Protein AF-A0AAJ2U551-F1 (afdb_monomer)

Nearest PDB structures (foldseek):
  4m7s-assembly1_A  TM=7.781E-01  e=1.326E-03  Niallia circulans
  6b4c-assembly9_I  TM=8.152E-01  e=1.025E-02  Trichoderma virens Gv29-8
  4m7t-assembly1_A  TM=7.606E-01  e=4.348E-03  Niallia circulans
  6b4c-assembly5_E  TM=8.221E-01  e=1.627E-02  Trichoderma virens Gv29-8
  6b4c-assembly12_L  TM=8.058E-01  e=2.118E-02  Trichoderma virens Gv29-8

Radius of gyration: 16.08 Å; Cα contacts (8 Å, |Δi|>4): 98; chains: 1; bounding box: 33×32×57 Å

Structure (mmCIF, N/CA/C/O backbone):
data_AF-A0AAJ2U551-F1
#
_entry.id   AF-A0AAJ2U551-F1
#
loop_
_atom_site.group_PDB
_atom_site.id
_atom_site.type_symbol
_atom_site.label_atom_id
_atom_site.label_alt_id
_atom_site.label_comp_id
_atom_site.label_asym_id
_atom_site.label_entity_id
_atom_site.label_seq_id
_atom_site.pdbx_PDB_ins_code
_atom_site.Cartn_x
_atom_site.Cartn_y
_atom_site.Cartn_z
_atom_site.occupancy
_atom_site.B_iso_or_equiv
_atom_site.auth_seq_id
_atom_site.auth_comp_id
_atom_site.auth_asym_id
_atom_site.auth_atom_id
_atom_site.pdbx_PDB_model_num
ATOM 1 N N . MET A 1 1 ? 23.346 11.329 5.311 1.00 39.72 1 MET A N 1
ATOM 2 C CA . MET A 1 1 ? 22.101 11.320 4.514 1.00 39.72 1 MET A CA 1
ATOM 3 C C . MET A 1 1 ? 21.252 10.153 4.999 1.00 39.72 1 MET A C 1
ATOM 5 O O . MET A 1 1 ? 21.512 9.039 4.576 1.00 39.72 1 MET A O 1
ATOM 9 N N . GLN A 1 2 ? 20.340 10.337 5.959 1.00 42.59 2 GLN A N 1
ATOM 10 C CA . GLN A 1 2 ? 19.511 9.212 6.425 1.00 42.59 2 GLN A CA 1
ATOM 11 C C . GLN A 1 2 ? 18.215 9.706 7.082 1.00 42.59 2 GLN A C 1
ATOM 13 O O . GLN A 1 2 ? 18.014 9.588 8.279 1.00 42.59 2 GLN A O 1
ATOM 18 N N . ASN A 1 3 ? 17.332 10.294 6.273 1.00 49.78 3 ASN A N 1
ATOM 19 C CA . ASN A 1 3 ? 15.921 10.471 6.626 1.00 49.78 3 ASN A CA 1
ATO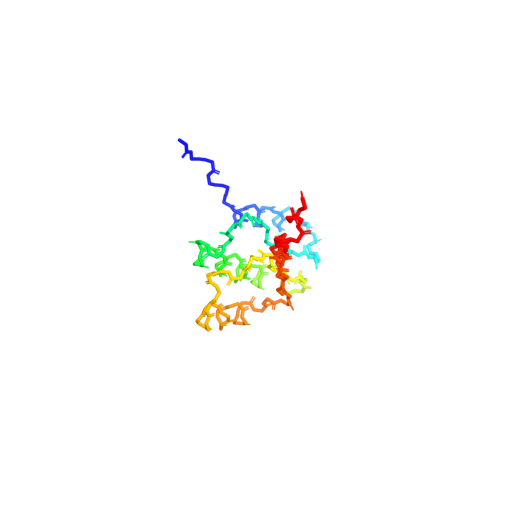M 20 C C . ASN A 1 3 ? 15.120 9.336 5.963 1.00 49.78 3 ASN A C 1
ATOM 22 O O . ASN A 1 3 ? 14.286 9.596 5.097 1.00 49.78 3 ASN A O 1
ATOM 26 N N . LYS A 1 4 ? 15.413 8.066 6.296 1.00 57.69 4 LYS A N 1
ATOM 27 C CA . LYS A 1 4 ? 14.533 6.953 5.897 1.00 57.69 4 LYS A CA 1
ATOM 28 C C . LYS A 1 4 ? 13.314 7.045 6.815 1.00 57.69 4 LYS A C 1
ATOM 30 O O . LYS A 1 4 ? 13.391 6.653 7.975 1.00 57.69 4 LYS A O 1
ATOM 35 N N . LYS A 1 5 ? 12.233 7.670 6.337 1.00 65.44 5 LYS A N 1
ATOM 36 C CA . LYS A 1 5 ? 10.962 7.712 7.072 1.00 65.44 5 LYS A CA 1
ATOM 37 C C . LYS A 1 5 ? 10.478 6.280 7.274 1.00 65.44 5 LYS A C 1
ATOM 39 O O . LYS A 1 5 ? 10.402 5.521 6.309 1.00 65.44 5 LYS A O 1
ATOM 44 N N . ASN A 1 6 ? 10.188 5.914 8.517 1.00 80.56 6 ASN A N 1
ATOM 45 C CA . ASN A 1 6 ? 9.672 4.595 8.845 1.00 80.56 6 ASN A CA 1
ATOM 46 C C . ASN A 1 6 ? 8.146 4.614 8.715 1.00 80.56 6 ASN A C 1
ATOM 48 O O . ASN A 1 6 ? 7.431 4.760 9.700 1.00 80.56 6 ASN A O 1
ATOM 52 N N . VAL A 1 7 ? 7.665 4.465 7.480 1.00 83.31 7 VAL A N 1
ATOM 53 C CA . VAL A 1 7 ? 6.233 4.522 7.139 1.00 83.31 7 VAL A CA 1
ATOM 54 C C . VAL A 1 7 ? 5.376 3.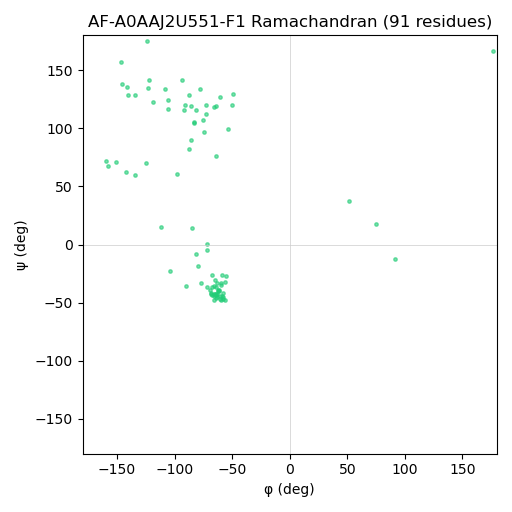531 7.936 1.00 83.31 7 VAL A C 1
ATOM 56 O O . VAL A 1 7 ? 4.209 3.803 8.204 1.00 83.31 7 VAL A O 1
ATOM 59 N N . ASN A 1 8 ? 5.968 2.421 8.387 1.00 86.12 8 ASN A N 1
ATOM 60 C CA . ASN A 1 8 ? 5.304 1.436 9.239 1.00 86.12 8 ASN A CA 1
ATOM 61 C C . ASN A 1 8 ? 5.037 1.987 10.647 1.00 86.12 8 ASN A C 1
ATOM 63 O O . ASN A 1 8 ? 3.982 1.733 11.230 1.00 86.12 8 ASN A O 1
ATOM 67 N N . GLN A 1 9 ? 5.978 2.758 11.202 1.00 86.62 9 GLN A N 1
ATOM 68 C CA . GLN A 1 9 ? 5.768 3.450 12.475 1.00 86.62 9 GLN A CA 1
ATOM 69 C C . GLN A 1 9 ? 4.736 4.568 12.339 1.00 86.62 9 GLN A C 1
ATOM 71 O O . GLN A 1 9 ? 3.870 4.671 13.203 1.00 86.62 9 GLN A O 1
ATOM 76 N N . ASP A 1 10 ? 4.776 5.345 11.253 1.00 87.62 10 ASP A N 1
ATOM 77 C CA . ASP A 1 10 ? 3.772 6.383 10.986 1.00 87.62 10 ASP A CA 1
ATOM 78 C C . ASP A 1 10 ? 2.351 5.789 10.927 1.00 87.62 10 ASP A C 1
ATOM 80 O O . ASP A 1 10 ? 1.444 6.298 11.588 1.00 87.62 10 ASP A O 1
ATOM 84 N N . LEU A 1 11 ? 2.160 4.673 10.207 1.00 88.12 11 LEU A N 1
ATOM 85 C CA . LEU A 1 11 ? 0.872 3.976 10.137 1.00 88.12 11 LEU A CA 1
ATOM 86 C C . LEU A 1 11 ? 0.396 3.518 11.523 1.00 88.12 11 LEU A C 1
ATOM 88 O O . LEU A 1 11 ? -0.740 3.794 11.904 1.00 88.12 11 LEU A O 1
ATOM 92 N N . ARG A 1 12 ? 1.274 2.880 12.307 1.00 90.38 12 ARG A N 1
ATOM 93 C CA . ARG A 1 12 ? 0.957 2.461 13.682 1.00 90.38 12 ARG A CA 1
ATOM 94 C C . ARG A 1 12 ? 0.544 3.636 14.555 1.00 90.38 12 ARG A C 1
ATOM 96 O O . ARG A 1 12 ? -0.443 3.533 15.271 1.00 90.38 12 ARG A O 1
ATOM 103 N N . SER A 1 13 ? 1.269 4.750 14.488 1.00 90.19 13 SER A N 1
ATOM 104 C CA . SER A 1 13 ? 0.946 5.942 15.271 1.00 90.19 13 SER A CA 1
ATOM 105 C C . SER A 1 13 ? -0.401 6.551 14.889 1.00 90.19 13 SER A C 1
ATOM 107 O O . SER A 1 13 ? -1.108 7.020 15.774 1.00 90.19 13 SER A O 1
ATOM 109 N N . LEU A 1 14 ? -0.784 6.536 13.609 1.00 89.00 14 LEU A N 1
ATOM 110 C CA . LEU A 1 14 ? -2.102 7.014 13.173 1.00 89.00 14 LEU A CA 1
ATOM 111 C C . LEU A 1 14 ? -3.232 6.129 13.712 1.00 89.00 14 LEU A C 1
ATOM 113 O O . LEU A 1 14 ? -4.227 6.643 14.221 1.00 89.00 14 LEU A O 1
ATOM 117 N N . VAL A 1 15 ? -3.056 4.809 13.641 1.00 89.00 15 VAL A N 1
ATOM 118 C CA . VAL A 1 15 ? -4.035 3.842 14.156 1.00 89.00 15 VAL A CA 1
ATOM 119 C C . VAL A 1 15 ? -4.155 3.938 15.681 1.00 89.00 15 VAL A C 1
ATOM 121 O O . VAL A 1 15 ? -5.267 3.976 16.200 1.00 89.00 15 VAL A O 1
ATOM 124 N N . ASP A 1 16 ? -3.035 4.068 16.400 1.00 90.25 16 ASP A N 1
ATOM 125 C CA . ASP A 1 16 ? -3.000 4.232 17.864 1.00 90.25 16 ASP A CA 1
ATOM 126 C C . ASP A 1 16 ? -3.683 5.530 18.330 1.00 90.25 16 ASP A C 1
ATOM 128 O O . ASP A 1 16 ? -4.364 5.560 19.353 1.00 90.25 16 ASP A O 1
ATOM 132 N N . GLN A 1 17 ? -3.605 6.591 17.523 1.00 91.56 17 GLN A N 1
ATOM 133 C CA . GLN A 1 17 ? -4.339 7.842 17.748 1.00 91.56 17 GLN A CA 1
ATOM 134 C C . GLN A 1 17 ? -5.854 7.722 17.488 1.00 91.56 17 GLN A C 1
ATOM 136 O O . GLN A 1 17 ? -6.579 8.708 17.635 1.00 91.56 17 GLN A O 1
ATOM 141 N N . GLY A 1 18 ? -6.351 6.543 17.100 1.00 88.38 18 GLY A N 1
ATOM 142 C CA . GLY A 1 18 ? -7.761 6.295 16.802 1.00 88.38 18 GLY A CA 1
ATOM 143 C C . GLY A 1 18 ? -8.217 6.874 15.462 1.00 88.38 18 GLY A C 1
ATOM 144 O O . GLY A 1 18 ? -9.418 7.047 15.243 1.00 88.38 18 GLY A O 1
ATOM 145 N N . VAL A 1 19 ? -7.286 7.202 14.559 1.00 89.88 19 VAL A N 1
ATOM 146 C CA . VAL A 1 19 ? -7.629 7.711 13.228 1.00 89.88 19 VAL A CA 1
ATOM 147 C C . VAL A 1 19 ? -8.188 6.564 12.393 1.00 89.88 19 VAL A C 1
ATOM 149 O O . VAL A 1 19 ? -7.505 5.579 12.122 1.00 89.88 19 VAL A O 1
ATOM 152 N N . THR A 1 20 ? -9.430 6.703 11.934 1.00 86.81 20 THR A N 1
ATOM 153 C CA . THR A 1 20 ? -10.024 5.754 10.988 1.00 86.81 20 THR A CA 1
ATOM 154 C C . THR A 1 20 ? -9.457 5.993 9.593 1.00 86.81 20 THR A C 1
ATOM 156 O O . THR A 1 20 ? -9.789 6.976 8.928 1.00 86.81 20 THR A O 1
ATOM 159 N N . LEU A 1 21 ? -8.591 5.089 9.144 1.00 90.06 21 LEU A N 1
ATOM 160 C CA . LEU A 1 21 ? -8.006 5.125 7.809 1.00 90.06 21 LEU A CA 1
ATOM 161 C C . LEU A 1 21 ? -8.886 4.307 6.865 1.00 90.06 21 LEU A C 1
ATOM 163 O O . LEU A 1 21 ? -9.098 3.123 7.083 1.00 90.06 21 LEU A O 1
ATOM 167 N N . THR A 1 22 ? -9.410 4.947 5.821 1.00 92.19 22 THR A N 1
ATOM 168 C CA . THR A 1 22 ? -10.249 4.278 4.808 1.00 92.19 22 THR A CA 1
ATOM 169 C C . THR A 1 22 ? -9.505 4.016 3.506 1.00 92.19 22 THR A C 1
ATOM 171 O O . THR A 1 22 ? -9.905 3.151 2.738 1.00 92.19 22 THR A O 1
ATOM 174 N N . HIS A 1 23 ? -8.443 4.777 3.234 1.00 93.62 23 HIS A N 1
ATOM 175 C CA . HIS A 1 23 ? -7.647 4.667 2.017 1.00 93.62 23 HIS A CA 1
ATOM 176 C C . HIS A 1 23 ? -6.173 4.846 2.360 1.00 93.62 23 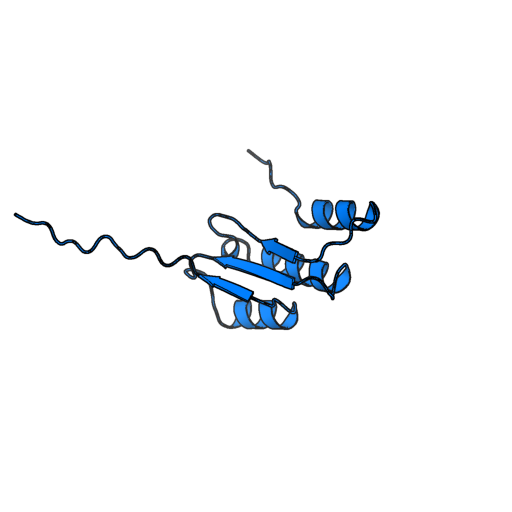HIS A C 1
ATOM 178 O O . HIS A 1 23 ? -5.788 5.842 2.977 1.00 93.62 23 HIS A O 1
ATOM 184 N N . LEU A 1 24 ? -5.348 3.904 1.917 1.00 92.62 24 LEU A N 1
ATOM 185 C CA . LEU A 1 24 ? -3.903 3.925 2.083 1.00 92.62 24 LEU A CA 1
ATOM 186 C C . LEU A 1 24 ? -3.230 3.846 0.723 1.00 92.62 24 LEU A C 1
ATOM 188 O O . LEU A 1 24 ? -3.599 3.039 -0.126 1.00 92.62 24 LEU A O 1
ATOM 192 N N . ALA A 1 25 ? -2.223 4.685 0.509 1.00 91.06 25 ALA A N 1
ATOM 193 C CA . ALA A 1 25 ? -1.457 4.670 -0.723 1.00 91.06 25 ALA A CA 1
ATOM 194 C C . ALA A 1 25 ? 0.038 4.750 -0.435 1.00 91.06 25 ALA A C 1
ATOM 196 O O . ALA A 1 25 ? 0.487 5.676 0.242 1.00 91.06 25 ALA A O 1
ATOM 197 N N . LEU A 1 26 ? 0.807 3.824 -1.009 1.00 89.31 26 LEU A N 1
ATOM 198 C CA . LEU A 1 26 ? 2.258 3.927 -1.033 1.00 89.31 26 LEU A CA 1
ATOM 199 C C . LEU A 1 26 ? 2.687 4.633 -2.321 1.00 89.31 26 LEU A C 1
ATOM 201 O O . LEU A 1 26 ? 2.462 4.152 -3.435 1.00 89.31 26 LEU A O 1
ATOM 205 N N . THR A 1 27 ? 3.288 5.807 -2.148 1.00 84.12 27 THR A N 1
ATOM 206 C CA . THR A 1 27 ? 3.780 6.663 -3.231 1.00 84.12 27 THR A CA 1
ATOM 207 C C . THR A 1 27 ? 5.268 6.927 -3.050 1.00 84.12 27 THR A C 1
ATOM 209 O O . THR A 1 27 ? 5.719 7.170 -1.933 1.00 84.12 27 THR A O 1
ATOM 212 N N . GLY A 1 28 ? 6.027 6.959 -4.139 1.00 71.00 28 GLY A N 1
ATOM 213 C CA . GLY A 1 28 ? 7.455 7.265 -4.135 1.00 71.00 28 GLY A CA 1
ATOM 214 C C . GLY A 1 28 ? 8.021 7.130 -5.543 1.00 71.00 28 GLY A C 1
ATOM 215 O O . GLY A 1 28 ? 7.346 6.591 -6.415 1.00 71.00 28 GLY A O 1
ATOM 216 N N . GLY A 1 29 ? 9.236 7.634 -5.779 1.00 65.62 29 GLY A N 1
ATOM 217 C CA . GLY A 1 29 ? 9.877 7.520 -7.094 1.00 65.62 29 GLY A CA 1
ATOM 218 C C . GLY A 1 29 ? 10.034 6.063 -7.534 1.00 65.62 29 GLY A C 1
ATOM 219 O O . GLY A 1 29 ? 9.753 5.746 -8.684 1.00 65.62 29 GLY A O 1
ATOM 220 N N . GLU A 1 30 ? 10.417 5.182 -6.602 1.00 73.75 30 GLU A N 1
ATOM 221 C CA . GLU A 1 30 ? 10.692 3.765 -6.867 1.00 73.75 30 GLU A CA 1
ATOM 222 C C . GLU A 1 30 ? 10.404 2.896 -5.619 1.00 73.75 30 GLU A C 1
ATOM 224 O O . GLU A 1 30 ? 11.333 2.411 -4.975 1.00 73.75 30 GLU A O 1
ATOM 229 N N . PRO A 1 31 ? 9.137 2.683 -5.213 1.00 76.25 31 PRO A N 1
ATOM 230 C CA . PRO A 1 31 ? 8.828 1.818 -4.065 1.00 76.25 31 PRO A CA 1
ATOM 231 C C . PRO A 1 31 ? 9.337 0.382 -4.269 1.00 76.25 31 PRO A C 1
ATOM 233 O O . PRO A 1 31 ? 9.840 -0.247 -3.343 1.00 76.25 31 PRO A O 1
ATOM 236 N N . LEU A 1 32 ? 9.330 -0.097 -5.515 1.00 78.50 32 LEU A N 1
ATOM 237 C CA . LEU A 1 32 ? 9.848 -1.416 -5.877 1.00 78.50 32 LEU A CA 1
ATOM 238 C C . LEU A 1 32 ? 11.384 -1.535 -5.830 1.00 78.50 32 LEU A C 1
ATOM 240 O O . LEU A 1 32 ? 11.895 -2.637 -5.997 1.00 78.50 32 LEU A O 1
ATOM 244 N N . LEU A 1 33 ? 12.129 -0.451 -5.569 1.00 81.44 33 LEU A N 1
ATOM 245 C CA . LEU A 1 33 ? 13.559 -0.543 -5.236 1.00 81.44 33 LEU A CA 1
ATOM 246 C C . LEU A 1 33 ? 13.768 -1.228 -3.873 1.00 81.44 33 LEU A C 1
ATOM 248 O O . LEU A 1 33 ? 14.800 -1.848 -3.626 1.00 81.44 33 LEU A O 1
ATOM 252 N N . HIS A 1 34 ? 12.762 -1.140 -3.001 1.00 85.00 34 HIS A N 1
ATOM 253 C CA . HIS A 1 34 ? 12.728 -1.758 -1.682 1.00 85.00 34 HIS A CA 1
ATOM 254 C C . HIS A 1 34 ? 11.472 -2.631 -1.559 1.00 85.00 34 HIS A C 1
ATOM 256 O O . HIS A 1 34 ? 10.518 -2.293 -0.855 1.00 85.00 34 HIS A O 1
ATOM 262 N N . LYS A 1 35 ? 11.460 -3.752 -2.291 1.00 87.38 35 LYS A N 1
ATOM 263 C CA . LYS A 1 35 ? 10.317 -4.680 -2.374 1.00 87.38 35 LYS A CA 1
ATOM 264 C C . LYS A 1 35 ? 9.882 -5.189 -1.009 1.00 87.38 35 LYS A C 1
ATOM 266 O O . LYS A 1 35 ? 8.706 -5.108 -0.686 1.00 87.38 35 LYS A O 1
ATOM 271 N N . GLU A 1 36 ? 10.835 -5.633 -0.195 1.00 87.88 36 GLU A N 1
ATOM 272 C CA . GLU A 1 36 ? 10.563 -6.142 1.153 1.00 87.88 36 GLU A CA 1
ATOM 273 C C . GLU A 1 36 ? 9.920 -5.072 2.045 1.00 87.88 36 GLU A C 1
ATOM 275 O O . GLU A 1 36 ? 8.916 -5.344 2.694 1.00 87.88 36 GLU A O 1
ATOM 280 N N . ASP A 1 37 ? 10.435 -3.835 2.024 1.00 88.19 37 ASP A N 1
ATOM 281 C CA . ASP A 1 37 ? 9.836 -2.718 2.771 1.00 88.19 37 ASP A CA 1
ATOM 282 C C . ASP A 1 37 ? 8.408 -2.411 2.267 1.00 88.19 37 ASP A C 1
ATOM 284 O O . ASP A 1 37 ? 7.514 -2.126 3.064 1.00 88.19 37 ASP A O 1
ATOM 288 N N . THR A 1 38 ? 8.182 -2.485 0.950 1.00 90.06 38 THR A N 1
ATOM 289 C CA . THR A 1 38 ? 6.865 -2.264 0.330 1.00 90.06 38 THR A CA 1
ATOM 290 C C . THR A 1 38 ? 5.860 -3.338 0.741 1.00 90.06 38 THR A C 1
ATOM 292 O O . THR A 1 38 ? 4.746 -3.009 1.144 1.00 90.06 38 THR A O 1
ATOM 295 N N . LEU A 1 39 ? 6.250 -4.611 0.673 1.00 91.50 39 LEU A N 1
ATOM 296 C CA . LEU A 1 39 ? 5.412 -5.737 1.082 1.00 91.50 39 LEU A CA 1
ATOM 297 C C . LEU A 1 39 ? 5.100 -5.675 2.578 1.00 91.50 39 LEU A C 1
ATOM 299 O O . LEU A 1 39 ? 3.938 -5.776 2.958 1.00 91.50 39 LEU A O 1
ATOM 303 N N . ALA A 1 40 ? 6.107 -5.406 3.414 1.00 91.94 40 ALA A N 1
ATOM 304 C CA . ALA A 1 40 ? 5.929 -5.269 4.856 1.00 91.94 40 ALA A CA 1
ATOM 305 C C . ALA A 1 40 ? 4.958 -4.134 5.224 1.00 91.94 40 ALA A C 1
ATOM 307 O O . ALA A 1 40 ? 4.202 -4.259 6.185 1.00 91.94 40 ALA A O 1
ATOM 308 N N . PHE A 1 41 ? 4.951 -3.033 4.464 1.00 92.19 41 PHE A N 1
ATOM 309 C CA . PHE A 1 41 ? 3.986 -1.952 4.663 1.00 92.19 41 PHE A CA 1
ATOM 310 C C . PHE A 1 41 ? 2.549 -2.402 4.390 1.00 92.19 41 PHE A C 1
ATOM 312 O O . PHE A 1 41 ? 1.660 -2.112 5.188 1.00 92.19 41 PHE A O 1
ATOM 319 N N . PHE A 1 42 ? 2.309 -3.113 3.286 1.00 94.19 42 PHE A N 1
ATOM 320 C CA . PHE A 1 42 ? 0.961 -3.580 2.955 1.00 94.19 42 PHE A CA 1
ATOM 321 C C . PHE A 1 42 ? 0.489 -4.709 3.870 1.00 94.19 42 PHE A C 1
ATOM 323 O O . PHE A 1 42 ? -0.661 -4.684 4.286 1.00 94.19 42 PHE A O 1
ATOM 330 N N . GLN A 1 43 ? 1.379 -5.614 4.281 1.00 94.06 43 GLN A N 1
ATOM 331 C CA . GLN A 1 43 ? 1.072 -6.614 5.309 1.00 94.06 43 GLN A CA 1
ATOM 332 C C . GLN A 1 43 ? 0.657 -5.944 6.622 1.00 94.06 43 GLN A C 1
ATOM 334 O O . GLN A 1 43 ? -0.347 -6.305 7.224 1.00 94.06 43 GLN A O 1
ATOM 339 N N . LEU A 1 44 ? 1.382 -4.904 7.041 1.00 93.31 44 LEU A N 1
ATOM 340 C CA . LEU A 1 44 ? 1.016 -4.146 8.232 1.00 93.31 44 LEU A CA 1
ATOM 341 C C . LEU A 1 44 ? -0.313 -3.389 8.065 1.00 93.31 44 LEU A C 1
ATOM 343 O O . LEU A 1 44 ? -1.060 -3.244 9.031 1.00 93.31 44 LEU A O 1
ATOM 347 N N . ALA A 1 45 ? -0.602 -2.879 6.868 1.00 93.50 45 ALA A N 1
ATOM 348 C CA . ALA A 1 45 ? -1.880 -2.242 6.569 1.00 93.50 45 ALA A CA 1
ATOM 349 C C . ALA A 1 45 ? -3.043 -3.236 6.658 1.00 93.50 45 ALA A C 1
ATOM 351 O O . ALA A 1 45 ? -4.053 -2.902 7.270 1.00 93.50 45 ALA A O 1
ATOM 352 N N . ASP A 1 46 ? -2.871 -4.446 6.129 1.00 94.06 46 ASP A N 1
ATOM 353 C CA . ASP A 1 46 ? -3.852 -5.529 6.225 1.00 94.06 46 ASP A CA 1
ATOM 354 C C . ASP A 1 46 ? -4.099 -5.944 7.687 1.00 94.06 46 ASP A C 1
ATOM 356 O O . ASP A 1 46 ? -5.240 -6.112 8.106 1.00 94.06 46 ASP A O 1
ATOM 360 N N . GLU A 1 47 ? -3.049 -6.009 8.513 1.00 93.56 47 GLU A N 1
ATOM 361 C CA . GLU A 1 47 ? -3.180 -6.329 9.941 1.00 93.56 47 GLU A CA 1
ATOM 362 C C . GLU A 1 47 ? -3.893 -5.235 10.753 1.00 93.56 47 GLU A C 1
ATOM 364 O O . GLU A 1 47 ? -4.687 -5.535 11.647 1.00 93.56 47 GLU A O 1
ATOM 369 N N . LEU A 1 48 ? -3.571 -3.962 10.504 1.00 92.75 48 LEU A N 1
ATOM 370 C CA . LEU A 1 48 ? -4.038 -2.851 11.341 1.00 92.75 48 LEU A CA 1
ATOM 371 C C . LEU A 1 48 ? -5.364 -2.255 10.877 1.00 92.75 48 LEU A C 1
ATOM 373 O O . LEU A 1 48 ? -6.148 -1.780 11.700 1.00 92.75 48 LEU A O 1
ATOM 377 N N . VAL A 1 49 ? -5.580 -2.206 9.566 1.00 92.50 49 VAL A N 1
ATOM 378 C CA . VAL A 1 49 ? -6.729 -1.560 8.928 1.00 92.50 49 VAL A CA 1
ATOM 379 C C . VAL A 1 49 ? -7.201 -2.389 7.723 1.00 92.50 49 VAL A C 1
ATOM 381 O O . VAL A 1 49 ? -7.195 -1.885 6.600 1.00 92.50 49 VAL A O 1
ATOM 384 N N . PRO A 1 50 ? -7.653 -3.641 7.939 1.00 91.19 50 PRO A N 1
ATOM 385 C CA . PRO A 1 50 ? -8.035 -4.568 6.862 1.00 91.19 50 PRO A CA 1
ATOM 386 C C . PRO A 1 50 ? -9.152 -4.037 5.952 1.00 91.19 50 PRO A C 1
ATOM 388 O O . PRO A 1 50 ? -9.246 -4.407 4.786 1.00 91.19 50 PRO A O 1
ATOM 391 N N . ASP A 1 51 ? -10.002 -3.144 6.466 1.00 91.06 51 ASP A N 1
ATOM 392 C CA . ASP A 1 51 ? -11.088 -2.527 5.697 1.00 91.06 51 ASP A CA 1
ATOM 393 C C . ASP A 1 51 ? -10.626 -1.338 4.830 1.00 91.06 51 ASP A C 1
ATOM 395 O O . ASP A 1 51 ? -11.412 -0.782 4.056 1.00 91.06 51 ASP A O 1
ATOM 399 N N . ALA A 1 52 ? -9.374 -0.890 4.974 1.00 93.25 52 ALA A N 1
ATOM 400 C CA . ALA A 1 52 ? -8.850 0.243 4.226 1.00 93.25 52 ALA A CA 1
ATOM 401 C C . ALA A 1 52 ? -8.488 -0.163 2.796 1.00 93.25 52 ALA A C 1
ATOM 403 O O . ALA A 1 52 ? -7.765 -1.125 2.559 1.00 93.25 52 A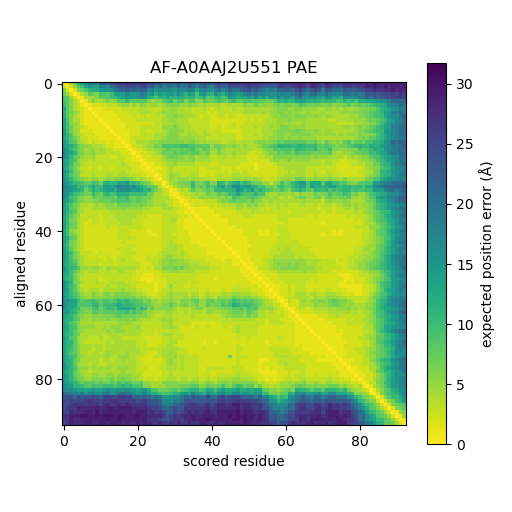LA A O 1
ATOM 404 N N . HIS A 1 53 ? -8.901 0.650 1.827 1.00 94.31 53 HIS A N 1
ATOM 405 C CA . HIS A 1 53 ? -8.528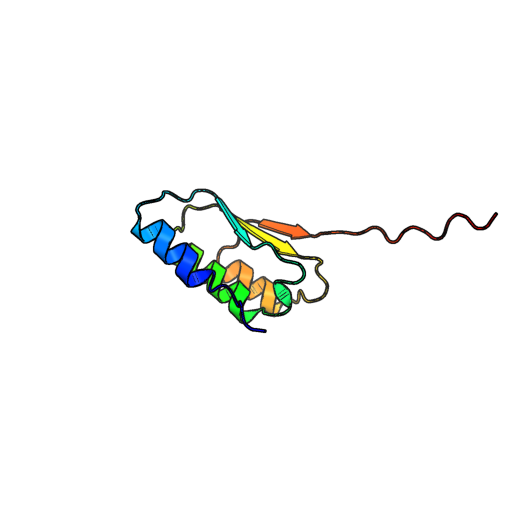 0.439 0.438 1.00 94.31 53 HIS A CA 1
ATOM 406 C C . HIS A 1 53 ? -7.051 0.797 0.216 1.00 94.31 53 HIS A C 1
ATOM 408 O O . HIS A 1 53 ? -6.668 1.972 0.258 1.00 94.31 53 HIS A O 1
ATOM 414 N N . THR A 1 54 ? -6.221 -0.199 -0.070 1.00 95.19 54 THR A N 1
ATOM 415 C CA . THR A 1 54 ? -4.777 -0.058 -0.276 1.00 95.19 54 THR A CA 1
ATOM 416 C C . THR A 1 54 ? -4.419 0.125 -1.753 1.00 95.19 54 THR A C 1
ATOM 418 O O . THR A 1 54 ? -5.021 -0.454 -2.659 1.00 95.19 54 THR A O 1
ATOM 421 N N . ARG A 1 55 ? -3.428 0.979 -2.027 1.00 94.75 55 ARG A N 1
ATOM 422 C CA . ARG A 1 55 ? -2.994 1.310 -3.389 1.00 94.75 55 ARG A CA 1
ATOM 423 C C . ARG A 1 55 ? -1.478 1.461 -3.497 1.00 94.75 55 ARG A C 1
ATOM 425 O O . ARG A 1 55 ? -0.867 2.186 -2.715 1.00 94.75 55 ARG A O 1
ATOM 432 N N . LEU A 1 56 ? -0.875 0.882 -4.532 1.00 92.12 56 LEU A N 1
ATOM 433 C CA . LEU A 1 56 ? 0.539 1.064 -4.876 1.00 92.12 56 LEU A CA 1
ATOM 434 C C . LEU A 1 56 ? 0.701 1.924 -6.136 1.00 92.12 56 LEU A C 1
ATOM 436 O O . LEU A 1 56 ? 0.052 1.667 -7.145 1.00 92.12 56 LEU A O 1
ATOM 440 N N . TYR A 1 57 ? 1.602 2.910 -6.112 1.00 90.12 57 TYR A N 1
ATOM 441 C CA . TYR A 1 57 ? 2.028 3.650 -7.308 1.00 90.12 57 TYR A CA 1
ATOM 442 C C . TYR A 1 57 ? 3.433 3.217 -7.726 1.00 90.12 57 TYR A C 1
ATOM 444 O O . TYR A 1 57 ? 4.363 3.324 -6.935 1.00 90.12 57 TYR A O 1
ATOM 452 N N . THR A 1 58 ? 3.615 2.768 -8.967 1.00 87.69 58 THR A N 1
ATOM 453 C CA . THR A 1 58 ? 4.923 2.312 -9.472 1.00 87.69 58 THR A CA 1
ATOM 454 C C . THR A 1 58 ? 5.107 2.630 -10.957 1.00 87.69 58 THR A C 1
ATOM 456 O O . THR A 1 58 ? 4.129 2.813 -11.675 1.00 87.69 58 THR A O 1
ATOM 459 N N . ALA A 1 59 ? 6.349 2.718 -11.439 1.00 84.50 59 ALA A N 1
ATOM 460 C CA . ALA A 1 59 ? 6.654 2.780 -12.873 1.00 84.50 59 ALA A CA 1
ATOM 461 C C . ALA A 1 59 ? 6.610 1.393 -13.547 1.00 84.50 59 ALA A C 1
ATOM 463 O O . ALA A 1 59 ? 6.424 1.300 -14.755 1.00 84.50 59 ALA A O 1
ATOM 464 N N . GLY A 1 60 ? 6.686 0.315 -12.758 1.00 81.25 60 GLY A N 1
ATOM 465 C CA . GLY A 1 60 ? 6.629 -1.066 -13.245 1.00 81.25 60 GLY A CA 1
ATOM 466 C C . GLY A 1 60 ? 7.989 -1.696 -13.562 1.00 81.25 60 GLY A C 1
ATOM 467 O O . GLY A 1 60 ? 8.044 -2.913 -13.669 1.00 81.25 60 GLY A O 1
ATOM 468 N N . ASP A 1 61 ? 9.081 -0.925 -13.621 1.00 81.56 61 ASP A N 1
ATOM 469 C CA . ASP A 1 61 ? 10.417 -1.415 -14.018 1.00 81.56 61 ASP A CA 1
ATOM 470 C C . ASP A 1 61 ? 10.952 -2.600 -13.194 1.00 81.56 61 ASP A C 1
ATOM 472 O O . ASP A 1 61 ? 11.674 -3.445 -13.714 1.00 81.56 61 ASP A O 1
ATOM 476 N N . LEU A 1 62 ? 10.605 -2.673 -11.906 1.00 81.00 62 LEU A N 1
ATOM 477 C CA . LEU A 1 62 ? 11.082 -3.705 -10.974 1.00 81.00 62 LEU A CA 1
ATOM 478 C C . LEU A 1 62 ? 9.977 -4.671 -10.530 1.00 81.00 62 LEU A C 1
ATOM 480 O O . LEU A 1 62 ? 10.143 -5.367 -9.529 1.00 81.00 62 LEU A O 1
ATOM 484 N N . LEU A 1 63 ? 8.839 -4.680 -11.224 1.00 85.75 63 LEU A N 1
ATOM 485 C CA . LEU A 1 63 ? 7.721 -5.551 -10.887 1.00 85.75 63 LEU A CA 1
ATOM 486 C C . LEU A 1 63 ? 7.903 -6.923 -11.544 1.00 85.75 63 LEU A C 1
ATOM 488 O O . LEU A 1 63 ? 7.937 -7.030 -12.766 1.00 85.75 63 LEU A O 1
ATOM 492 N N . ASP A 1 64 ? 7.987 -7.965 -10.724 1.00 89.81 64 ASP A N 1
ATOM 493 C CA . ASP A 1 64 ? 8.044 -9.366 -11.152 1.00 89.81 64 ASP A CA 1
ATOM 494 C C . ASP A 1 64 ? 6.916 -10.187 -10.511 1.00 89.81 64 ASP A C 1
ATOM 496 O O . ASP A 1 64 ? 6.141 -9.683 -9.694 1.00 89.81 64 ASP A O 1
ATOM 500 N N . GLU A 1 65 ? 6.812 -11.453 -10.915 1.00 92.12 65 GLU A N 1
ATOM 501 C CA . GLU A 1 65 ? 5.773 -12.376 -10.453 1.00 92.12 65 GLU A CA 1
ATOM 502 C C . GLU A 1 65 ? 5.820 -12.619 -8.937 1.00 92.12 65 GLU A C 1
ATOM 504 O O . GLU A 1 65 ? 4.771 -12.619 -8.299 1.00 92.12 65 GLU A O 1
ATOM 509 N N . GLU A 1 66 ? 7.009 -12.742 -8.340 1.00 91.75 66 GLU A N 1
ATOM 510 C CA . GLU A 1 66 ? 7.168 -12.937 -6.890 1.00 91.75 66 GLU A CA 1
ATOM 511 C C . GLU A 1 66 ? 6.660 -11.713 -6.119 1.00 91.75 66 GLU A C 1
ATOM 513 O O . GLU A 1 66 ? 5.913 -11.825 -5.148 1.00 91.75 66 GLU A O 1
ATOM 518 N N . THR A 1 67 ? 6.997 -10.522 -6.609 1.00 89.69 67 THR A N 1
ATOM 519 C CA . THR A 1 67 ? 6.534 -9.260 -6.034 1.00 89.69 67 THR A CA 1
ATOM 520 C C . THR A 1 67 ? 5.017 -9.124 -6.158 1.00 89.69 67 THR A C 1
ATOM 522 O O . THR A 1 67 ? 4.355 -8.696 -5.215 1.00 89.69 67 THR A O 1
ATOM 525 N N . LEU A 1 68 ? 4.447 -9.490 -7.309 1.00 91.31 68 LEU A N 1
ATOM 526 C CA . LEU A 1 68 ? 2.999 -9.480 -7.534 1.00 91.31 68 LEU A CA 1
ATOM 527 C C . LEU A 1 68 ? 2.268 -10.458 -6.615 1.00 91.31 68 LEU A C 1
ATOM 529 O O . LEU A 1 68 ? 1.236 -10.096 -6.051 1.00 91.31 68 LEU A O 1
ATOM 533 N N . GLN A 1 69 ? 2.818 -11.659 -6.436 1.00 94.19 69 GLN A N 1
ATOM 534 C CA . GLN A 1 69 ? 2.291 -12.656 -5.514 1.00 94.19 69 GLN A CA 1
ATOM 535 C C . GLN A 1 69 ? 2.296 -12.116 -4.079 1.00 94.19 69 GLN A C 1
ATOM 537 O O . GLN A 1 69 ? 1.267 -12.156 -3.410 1.00 94.19 69 GLN A O 1
ATOM 542 N N . GLY A 1 70 ? 3.401 -11.506 -3.642 1.00 93.25 70 GLY A N 1
ATOM 543 C CA . GLY A 1 70 ? 3.484 -10.884 -2.321 1.00 93.25 70 GLY A CA 1
ATOM 544 C C . GLY A 1 70 ? 2.484 -9.737 -2.127 1.00 93.25 70 GLY A C 1
ATOM 545 O O . GLY A 1 70 ? 1.892 -9.609 -1.058 1.00 93.25 70 GLY A O 1
ATOM 546 N N . LEU A 1 71 ? 2.254 -8.906 -3.151 1.00 92.62 71 LEU A N 1
ATOM 547 C CA . LEU A 1 71 ? 1.253 -7.832 -3.086 1.00 92.62 71 LEU A CA 1
ATOM 548 C C . LEU A 1 71 ? -0.175 -8.390 -3.012 1.00 92.62 71 LEU A C 1
ATOM 550 O O . LEU A 1 71 ? -1.014 -7.823 -2.314 1.00 92.62 71 LEU A O 1
ATOM 554 N N . ALA A 1 72 ? -0.454 -9.496 -3.705 1.00 93.38 72 ALA A N 1
ATOM 555 C CA . ALA A 1 72 ? -1.742 -10.177 -3.627 1.00 93.38 72 ALA A CA 1
ATOM 556 C C . ALA A 1 72 ? -1.975 -10.799 -2.241 1.00 93.38 72 ALA A C 1
ATOM 558 O O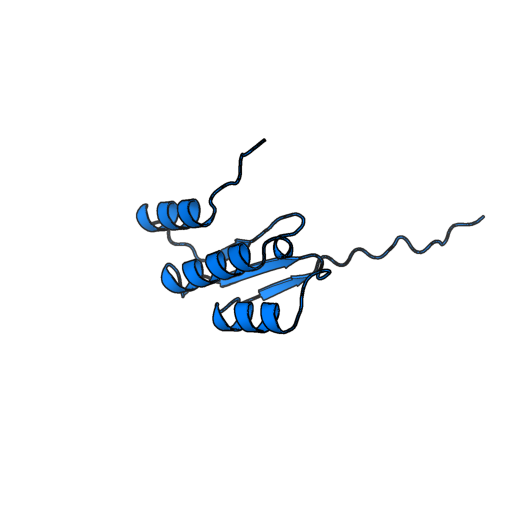 . ALA A 1 72 ? -3.058 -10.651 -1.682 1.00 93.38 72 ALA A O 1
ATOM 559 N N . GLU A 1 73 ? -0.954 -11.441 -1.668 1.00 94.19 73 GLU A N 1
ATOM 560 C CA . GLU A 1 73 ? -0.988 -12.001 -0.309 1.00 94.19 73 GLU A CA 1
ATOM 561 C C . GLU A 1 73 ? -1.138 -10.923 0.769 1.00 94.19 73 GLU A C 1
ATOM 563 O O . GLU A 1 73 ? -1.755 -11.168 1.798 1.00 94.19 73 GLU A O 1
ATOM 568 N N . ALA A 1 74 ? -0.623 -9.719 0.514 1.00 92.62 74 ALA A N 1
ATOM 569 C CA . ALA A 1 74 ? -0.799 -8.544 1.364 1.00 92.62 74 ALA A CA 1
ATOM 570 C C . ALA A 1 74 ? -2.111 -7.773 1.093 1.00 92.62 74 ALA A C 1
ATOM 572 O O . ALA A 1 74 ? -2.229 -6.615 1.492 1.00 92.62 74 ALA A O 1
ATOM 573 N N . HIS A 1 75 ? -3.058 -8.372 0.362 1.00 94.00 75 HIS A N 1
ATOM 574 C CA . HIS A 1 75 ? -4.369 -7.807 0.018 1.00 94.00 75 HIS A CA 1
ATOM 575 C C . HIS A 1 75 ? -4.331 -6.400 -0.601 1.00 94.00 75 HIS A C 1
ATOM 577 O O . HIS A 1 75 ? -5.221 -5.573 -0.378 1.00 94.00 75 HIS A O 1
ATOM 583 N N . VAL A 1 76 ? -3.331 -6.118 -1.443 1.00 94.00 76 VAL A N 1
ATOM 584 C CA . VAL A 1 76 ? -3.276 -4.838 -2.156 1.00 94.00 76 VAL A CA 1
ATOM 585 C C . VAL A 1 76 ? -4.443 -4.721 -3.134 1.00 94.00 76 VAL A C 1
ATOM 587 O O . VAL A 1 76 ? -4.553 -5.505 -4.076 1.00 94.00 76 VAL A O 1
ATOM 590 N N . ASN A 1 77 ? -5.310 -3.720 -2.948 1.00 94.56 77 ASN A N 1
ATOM 591 C CA . ASN A 1 77 ? -6.524 -3.594 -3.762 1.00 94.56 77 ASN A CA 1
ATOM 592 C C . ASN A 1 77 ? -6.255 -3.032 -5.164 1.00 94.56 77 ASN A C 1
ATOM 594 O O . ASN A 1 77 ? -6.954 -3.381 -6.115 1.00 94.56 77 ASN A O 1
ATOM 598 N N . GLU A 1 78 ? -5.271 -2.141 -5.313 1.00 94.81 78 GLU A N 1
ATOM 599 C CA . GLU A 1 78 ? -5.018 -1.455 -6.582 1.00 94.81 78 GLU A CA 1
ATOM 600 C C . GLU A 1 78 ? -3.528 -1.177 -6.830 1.00 94.81 78 GLU A C 1
ATOM 602 O O . GLU A 1 78 ? -2.809 -0.697 -5.952 1.00 94.81 78 GLU A O 1
ATOM 607 N N . ILE A 1 79 ? -3.071 -1.384 -8.070 1.00 91.94 79 ILE A N 1
ATOM 608 C CA . ILE A 1 79 ? -1.737 -0.975 -8.532 1.00 91.94 79 ILE A CA 1
ATOM 609 C C . ILE A 1 79 ? -1.894 0.026 -9.679 1.00 91.94 79 ILE A C 1
ATOM 611 O O . ILE A 1 79 ? -2.505 -0.267 -10.707 1.00 91.94 79 ILE A O 1
ATOM 615 N N . ARG A 1 80 ? -1.318 1.220 -9.517 1.00 90.81 80 ARG A N 1
ATOM 616 C CA . ARG A 1 80 ? -1.292 2.279 -10.528 1.00 90.81 80 ARG A CA 1
ATOM 617 C C . ARG A 1 80 ? 0.087 2.388 -11.153 1.00 90.81 80 ARG A C 1
ATOM 619 O O . ARG A 1 80 ? 1.054 2.776 -10.495 1.00 90.81 80 ARG A O 1
ATOM 626 N N . PHE A 1 81 ? 0.136 2.123 -12.452 1.00 87.38 81 PHE A N 1
ATOM 627 C CA . PHE A 1 81 ? 1.343 2.258 -13.252 1.00 87.38 81 PHE A CA 1
ATOM 628 C C . PHE A 1 81 ? 1.495 3.676 -13.799 1.00 87.38 81 PHE A C 1
ATOM 630 O O . PHE A 1 81 ? 0.585 4.223 -14.424 1.00 87.38 81 PHE A O 1
ATOM 637 N N . SER A 1 82 ? 2.664 4.268 -13.583 1.00 83.62 82 SER A N 1
ATOM 638 C CA . SER A 1 82 ? 3.053 5.534 -14.198 1.00 83.62 82 SER A CA 1
ATOM 639 C C . SER A 1 82 ? 3.661 5.267 -15.568 1.00 83.62 82 SER A C 1
ATOM 641 O O . SER A 1 82 ? 4.869 5.093 -15.694 1.00 83.62 82 SER A O 1
ATOM 643 N N . ILE A 1 83 ? 2.824 5.255 -16.604 1.00 80.06 83 ILE A N 1
ATOM 644 C CA . ILE A 1 83 ? 3.293 5.137 -17.985 1.00 80.06 83 ILE A CA 1
ATOM 645 C C . ILE A 1 83 ? 3.707 6.523 -18.480 1.00 80.06 83 ILE A C 1
ATOM 647 O O . ILE A 1 83 ? 2.862 7.369 -18.778 1.00 80.06 83 ILE A O 1
ATOM 651 N N . LYS A 1 84 ? 5.015 6.767 -18.570 1.00 74.62 84 LYS A N 1
ATOM 652 C CA . LYS A 1 84 ? 5.531 7.878 -19.373 1.00 74.62 84 LYS A CA 1
ATOM 653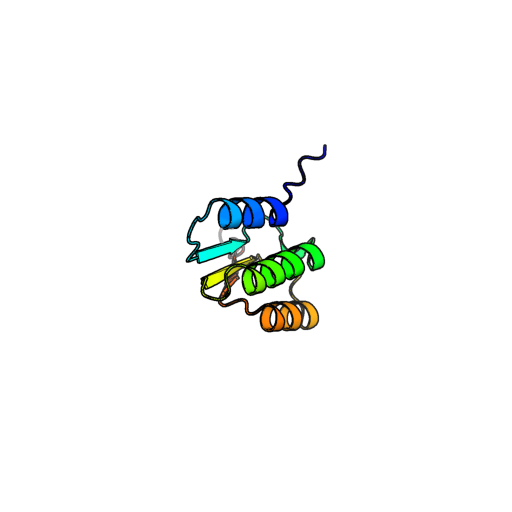 C C . LYS A 1 84 ? 5.557 7.398 -20.815 1.00 74.62 84 LYS A C 1
ATOM 655 O O . LYS A 1 84 ? 6.281 6.462 -21.132 1.00 74.62 84 LYS A O 1
ATOM 660 N N . MET A 1 85 ? 4.763 8.020 -21.681 1.00 71.44 85 MET A N 1
ATOM 661 C CA . MET A 1 85 ? 5.017 7.877 -23.109 1.00 71.44 85 MET A CA 1
ATOM 662 C C . MET A 1 85 ? 6.381 8.515 -23.351 1.00 71.44 85 MET A C 1
ATOM 664 O O . MET A 1 85 ? 6.559 9.692 -23.028 1.00 71.44 85 MET A O 1
ATOM 668 N N . GLU A 1 86 ? 7.353 7.742 -23.834 1.00 63.00 86 GLU A N 1
ATOM 669 C CA . GLU A 1 86 ? 8.554 8.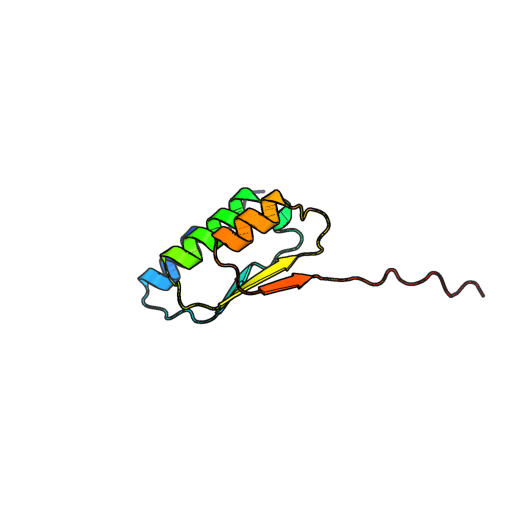344 -24.401 1.00 63.00 86 GLU A CA 1
ATOM 670 C C . GLU A 1 86 ? 8.084 9.405 -25.393 1.00 63.00 86 GLU A C 1
ATOM 672 O O . GLU A 1 86 ? 7.189 9.137 -26.201 1.00 63.00 86 GLU A O 1
ATOM 677 N N . ASP A 1 87 ? 8.622 10.622 -25.271 1.00 58.03 87 ASP A N 1
ATOM 678 C CA . ASP A 1 87 ? 8.398 11.687 -26.239 1.00 58.03 87 ASP A CA 1
ATOM 679 C C . ASP A 1 87 ? 8.792 11.086 -27.585 1.00 58.03 87 ASP A C 1
ATOM 681 O O . ASP A 1 87 ? 9.977 10.889 -27.872 1.00 58.03 87 ASP A O 1
ATOM 685 N N . SER A 1 88 ? 7.791 10.653 -28.358 1.00 53.09 88 SER A N 1
ATOM 686 C CA . SER A 1 88 ? 8.009 10.060 -29.664 1.00 53.09 88 SER A CA 1
ATOM 687 C C . SER A 1 88 ? 8.925 11.030 -30.383 1.00 53.09 88 SER A C 1
ATOM 689 O O . SER A 1 88 ? 8.565 12.204 -30.486 1.00 53.09 88 SER A O 1
ATOM 691 N N . GLN A 1 89 ? 10.116 10.586 -30.798 1.00 55.34 89 GLN A N 1
ATOM 692 C CA . GLN A 1 89 ? 11.067 11.418 -31.528 1.00 55.34 89 GLN A CA 1
ATOM 693 C C . GLN A 1 89 ? 10.451 11.820 -32.871 1.00 55.34 89 GLN A C 1
ATOM 695 O O . GLN A 1 89 ? 10.752 11.277 -33.928 1.00 55.34 89 GLN A O 1
ATOM 700 N N . GLN A 1 90 ? 9.530 12.769 -32.828 1.00 54.22 90 GLN A N 1
ATOM 701 C CA . GLN A 1 90 ? 8.732 13.235 -33.936 1.00 54.22 90 GLN A CA 1
ATOM 702 C C . GLN A 1 90 ? 8.737 14.754 -33.891 1.00 54.22 90 GLN A C 1
ATOM 704 O O . GLN A 1 90 ? 7.718 15.425 -33.794 1.00 54.22 90 GLN A O 1
ATOM 709 N N . LYS A 1 91 ? 9.950 15.297 -33.984 1.00 49.59 91 LYS A N 1
ATOM 710 C CA . LYS A 1 91 ? 10.224 16.558 -34.674 1.00 49.59 91 LYS A CA 1
ATOM 711 C C . LYS A 1 91 ? 11.708 16.628 -35.030 1.00 49.59 91 LYS A C 1
ATOM 713 O O . LYS A 1 91 ? 12.478 17.401 -34.479 1.00 49.59 91 LYS A O 1
ATOM 718 N N . ARG A 1 92 ? 12.104 15.811 -36.010 1.00 52.22 92 ARG A N 1
ATOM 719 C CA . ARG A 1 92 ? 13.086 16.264 -36.998 1.00 52.22 92 ARG A CA 1
ATOM 720 C C . ARG A 1 92 ? 12.312 17.053 -38.052 1.00 52.22 92 ARG A C 1
ATOM 722 O O . ARG A 1 92 ? 11.575 16.457 -38.836 1.00 52.22 92 ARG A O 1
ATOM 729 N N . LYS A 1 93 ? 12.440 18.374 -38.030 1.00 43.34 93 LYS A N 1
ATOM 730 C CA . LYS A 1 93 ? 12.297 19.230 -39.208 1.00 43.34 93 LYS A CA 1
ATOM 731 C C . LYS A 1 93 ? 13.407 20.260 -39.169 1.00 43.34 93 LYS A C 1
ATOM 733 O O . LYS A 1 93 ? 13.640 20.786 -38.061 1.00 43.34 93 LYS A O 1
#

InterPro domains:
  IPR007197 Radical SAM [PF04055] (11-85)
  IPR013785 Aldolase-type TIM barrel [G3DSA:3.20.20.70] (2-93)
  IPR058240 Radical SAM superfamily [SSF102114] (11-84)

Foldseek 3Di:
DDPPPLVLVVVVVCLVVVNQAAEEEDDDAAVLVVLVSNLVSLLSCCVRHVNHQYEYEHQCPNDDPVSVVSCVVSVHNYYHHDDDDDPPPPDPD

Mean predicted aligned error: 7.48 Å

Sequence (93 aa):
MQNKKNVNQDLRSLVDQGVTLTHLALTGGEPLLHKEDTLAFFQLADELVPDAHTRLYTAGDLLDEETLQGLAEAHVNEIRFSIKMEDSQQKRK

Organism: Alkalihalophilus pseudofirmus (NCBI:txid79885)

Solvent-accessible surface area (backbone atoms only — not comparable to full-atom values): 5726 Å² total; per-residue (Å²): 142,83,85,76,77,59,64,62,56,53,52,49,54,43,50,73,72,67,5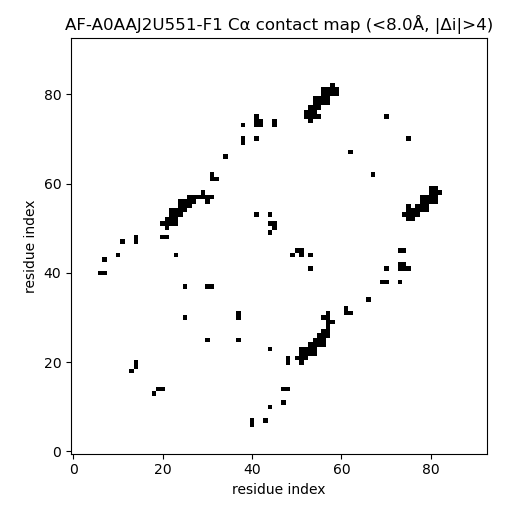2,86,63,60,67,46,71,54,77,54,91,59,46,59,79,41,49,68,64,48,40,53,44,37,39,50,39,44,74,77,39,65,86,27,49,31,34,42,40,38,64,56,92,69,69,46,71,67,58,52,51,47,37,56,76,25,62,53,72,40,79,47,70,55,80,75,76,72,79,70,92,77,77,90,125

Secondary structure (DSSP, 8-state):
------HHHHHHHHHHTT----EEEE--S-GGGGHHHHHHHHHHHHHH-TTSEEEEEE-STT--HHHHHHHHHTT--EEEE------------

pLDDT: mean 83.43, std 13.96, range [39.72, 95.19]